Protein AF-A0A060CBN5-F1 (afdb_monomer_lite)

Sequence (90 aa):
MCWVAVDRGARLAGLREEHDLAREWQIAADEIHADICENAVDERGVFTQHYETDALDASCLLLPLLRFLPPSDPRIRKTVLAIADELTED

pLDDT: mean 97.37, std 3.0, range [75.81, 98.69]

Organism: NCBI:txid671175

Radius of gyration: 15.01 Å; chains: 1; bounding box: 39×25×40 Å

Foldseek 3Di:
DVLLVLQVVLVVCVVVVVPVSSVVSVVVSVVVLVCCCPFQADPVLEGAPDGPDPHADPCLLCCCVSPSDPCPPPRNVVNVVCCVVPVDDD

InterPro domains:
  IPR008928 Six-hairpin glycosidase superfamily [SSF48208] (1-89)
  IPR011613 GH15-like domain [PF00723] (1-90)
  IPR012341 Six-hairpin glycosidase-like superfamily [G3DSA:1.50.10.10] (1-90)

Structure (mmCIF, N/CA/C/O backbone):
data_AF-A0A060CBN5-F1
#
_entry.id   AF-A0A060CBN5-F1
#
loop_
_atom_site.group_PDB
_atom_site.id
_atom_site.type_symbol
_atom_site.label_atom_id
_atom_site.label_alt_id
_atom_site.label_comp_id
_atom_site.label_asym_id
_atom_site.label_entity_id
_atom_site.label_seq_id
_atom_site.pdbx_PDB_ins_code
_atom_site.Cartn_x
_atom_site.Cartn_y
_atom_site.Cartn_z
_atom_site.occupancy
_atom_site.B_iso_or_equiv
_atom_site.auth_seq_id
_atom_site.auth_comp_id
_atom_site.auth_asym_id
_atom_site.auth_atom_id
_atom_site.pdbx_PDB_model_num
ATOM 1 N N . MET A 1 1 ? -4.625 3.314 -4.334 1.00 85.12 1 MET A N 1
ATOM 2 C CA . MET A 1 1 ? -4.745 2.630 -5.651 1.00 85.12 1 MET A CA 1
ATOM 3 C C . MET A 1 1 ? -3.624 2.958 -6.640 1.00 85.12 1 MET A C 1
ATOM 5 O O . MET A 1 1 ? -3.327 2.098 -7.458 1.00 85.12 1 MET A O 1
ATOM 9 N N . CYS A 1 2 ? -2.977 4.130 -6.585 1.00 94.75 2 CYS A N 1
ATOM 10 C CA . CYS A 1 2 ? -1.907 4.499 -7.528 1.00 94.75 2 CYS A CA 1
ATOM 11 C C . CYS A 1 2 ? -0.767 3.469 -7.600 1.00 94.75 2 CYS A C 1
ATOM 13 O O . CYS A 1 2 ? -0.403 3.062 -8.698 1.00 94.75 2 CYS A O 1
ATOM 15 N N . TRP A 1 3 ? -0.305 2.962 -6.447 1.00 97.81 3 TRP A N 1
ATOM 16 C CA . TRP A 1 3 ? 0.709 1.898 -6.366 1.00 97.81 3 TRP A CA 1
ATOM 17 C C . TRP A 1 3 ? 0.405 0.696 -7.270 1.00 97.81 3 TRP A C 1
ATOM 19 O O . TRP A 1 3 ? 1.249 0.226 -8.021 1.00 97.81 3 TRP A O 1
ATOM 29 N N . VAL A 1 4 ? -0.842 0.222 -7.238 1.00 97.56 4 VAL A N 1
ATOM 30 C CA . VAL A 1 4 ? -1.281 -0.935 -8.021 1.00 97.56 4 VAL A CA 1
ATOM 31 C C . VAL A 1 4 ? -1.098 -0.702 -9.522 1.00 97.56 4 VAL A C 1
ATOM 33 O O . VAL A 1 4 ? -0.746 -1.633 -10.248 1.00 97.56 4 VAL A O 1
ATOM 36 N N . ALA A 1 5 ? -1.385 0.513 -9.992 1.00 97.56 5 ALA A N 1
ATOM 37 C CA . ALA A 1 5 ? -1.280 0.850 -11.403 1.00 97.56 5 ALA A CA 1
ATOM 38 C C . ALA A 1 5 ? 0.184 0.819 -11.856 1.00 97.56 5 ALA A C 1
ATOM 40 O O . ALA A 1 5 ? 0.484 0.196 -12.874 1.00 97.56 5 ALA A O 1
ATOM 41 N N . VAL A 1 6 ? 1.086 1.418 -11.074 1.00 97.81 6 VAL A N 1
ATOM 42 C CA . VAL A 1 6 ? 2.517 1.453 -11.404 1.00 97.81 6 VAL A CA 1
ATOM 43 C C . VAL A 1 6 ? 3.193 0.088 -11.246 1.00 97.81 6 VAL A C 1
ATOM 45 O O . VAL A 1 6 ? 3.901 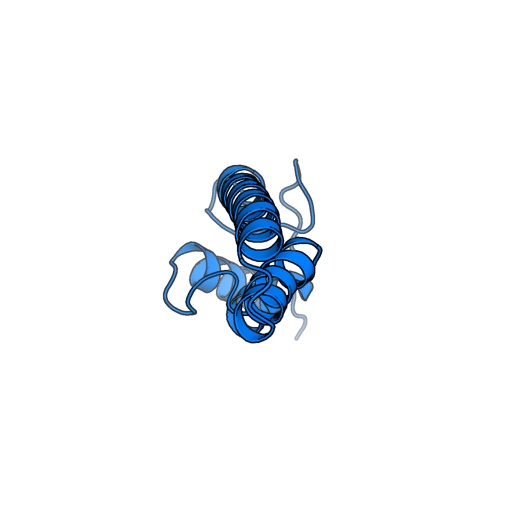-0.316 -12.159 1.00 97.81 6 VAL A O 1
ATOM 48 N N . ASP A 1 7 ? 2.886 -0.694 -10.201 1.00 98.38 7 ASP A N 1
ATOM 49 C CA . ASP A 1 7 ? 3.411 -2.064 -10.015 1.00 98.38 7 ASP A CA 1
ATOM 50 C C . ASP A 1 7 ? 3.042 -2.976 -11.196 1.00 98.38 7 ASP A C 1
ATOM 52 O O . ASP A 1 7 ? 3.877 -3.658 -11.793 1.00 98.38 7 ASP A O 1
ATOM 56 N N . ARG A 1 8 ? 1.766 -2.971 -11.590 1.00 98.25 8 ARG A N 1
ATOM 57 C CA . ARG A 1 8 ? 1.287 -3.817 -12.696 1.00 98.25 8 ARG A CA 1
ATOM 58 C C . ARG A 1 8 ? 1.773 -3.306 -14.038 1.00 98.25 8 ARG A C 1
ATOM 60 O O . ARG A 1 8 ? 2.047 -4.104 -14.933 1.00 98.25 8 ARG A O 1
ATOM 67 N N . GLY A 1 9 ? 1.895 -1.994 -14.162 1.00 98.06 9 GLY A N 1
ATOM 68 C CA . GLY A 1 9 ? 2.467 -1.344 -15.319 1.00 98.06 9 GLY A CA 1
ATOM 69 C C . GLY A 1 9 ? 3.944 -1.690 -15.527 1.00 98.06 9 GLY A C 1
ATOM 70 O O . GLY A 1 9 ? 4.316 -2.059 -16.636 1.00 98.06 9 GLY A O 1
ATOM 71 N N . ALA A 1 10 ? 4.756 -1.684 -14.464 1.00 98.44 10 ALA A N 1
ATOM 72 C CA . ALA A 1 10 ? 6.160 -2.091 -14.505 1.00 98.44 10 ALA A CA 1
ATOM 73 C C . ALA A 1 10 ? 6.303 -3.541 -14.996 1.00 98.44 10 ALA A C 1
ATOM 75 O O . ALA A 1 10 ? 7.087 -3.836 -15.901 1.00 98.44 10 ALA A O 1
ATOM 76 N N . ARG A 1 11 ? 5.462 -4.447 -14.476 1.00 98.06 11 ARG A N 1
ATOM 77 C CA . ARG A 1 11 ? 5.400 -5.845 -14.939 1.00 98.06 11 ARG A CA 1
ATOM 78 C C . ARG A 1 11 ? 4.996 -5.946 -16.406 1.00 98.06 11 ARG A C 1
ATOM 80 O O . ARG A 1 11 ? 5.594 -6.723 -17.146 1.00 98.06 11 ARG A O 1
ATOM 87 N N . LEU A 1 12 ? 3.996 -5.174 -16.834 1.00 98.56 12 LEU A N 1
ATOM 88 C CA . LEU A 1 12 ? 3.554 -5.155 -18.227 1.00 98.56 12 LEU A CA 1
ATOM 89 C C . LEU A 1 12 ? 4.661 -4.656 -19.162 1.00 98.56 12 LEU A C 1
ATOM 91 O O . LEU A 1 12 ? 4.895 -5.290 -20.186 1.00 98.56 12 LEU A O 1
ATOM 95 N N . ALA A 1 13 ? 5.361 -3.576 -18.808 1.00 98.56 13 ALA A N 1
ATOM 96 C CA . ALA A 1 13 ? 6.506 -3.074 -19.565 1.00 98.56 13 ALA A CA 1
ATOM 97 C C . ALA A 1 13 ? 7.608 -4.141 -19.678 1.00 98.56 13 ALA A C 1
ATOM 99 O O . ALA A 1 13 ? 8.103 -4.399 -20.772 1.00 98.56 13 ALA A O 1
ATOM 100 N N . GLY A 1 14 ? 7.900 -4.861 -18.587 1.00 98.44 14 GLY A N 1
ATOM 101 C CA . GLY A 1 14 ? 8.837 -5.988 -18.600 1.00 98.44 14 GLY A CA 1
ATOM 102 C C . GLY A 1 14 ? 8.419 -7.119 -19.549 1.00 98.44 14 GLY A C 1
ATOM 103 O O . GLY A 1 14 ? 9.250 -7.627 -20.295 1.00 98.44 14 GLY A O 1
ATOM 104 N N . LEU A 1 15 ? 7.127 -7.469 -19.585 1.00 98.44 15 LEU A N 1
ATOM 105 C CA . LEU A 1 15 ? 6.576 -8.452 -20.534 1.00 98.44 15 LEU A CA 1
ATOM 106 C C . LEU A 1 15 ? 6.634 -7.988 -21.996 1.00 98.44 15 LEU A C 1
ATOM 108 O O . LEU A 1 15 ? 6.551 -8.817 -22.899 1.00 98.44 15 LEU A O 1
ATOM 112 N N . ARG A 1 16 ? 6.734 -6.677 -22.233 1.00 98.44 16 ARG A N 1
ATOM 113 C CA . ARG A 1 16 ? 6.898 -6.084 -23.566 1.00 98.44 16 ARG A CA 1
ATOM 114 C C . ARG A 1 16 ? 8.358 -5.828 -23.939 1.00 98.44 16 ARG A C 1
ATOM 116 O O . ARG A 1 16 ? 8.587 -5.237 -24.986 1.00 98.44 16 ARG A O 1
ATOM 123 N N . GLU A 1 17 ? 9.306 -6.260 -23.105 1.00 98.31 17 GLU A N 1
ATOM 124 C CA . GLU A 1 17 ? 10.749 -6.029 -23.280 1.00 98.31 17 GLU A CA 1
ATOM 125 C C . GLU A 1 17 ? 11.149 -4.535 -23.226 1.00 98.31 17 GLU A C 1
ATOM 127 O O . GLU A 1 17 ? 12.264 -4.156 -23.577 1.00 98.31 17 GLU A O 1
ATOM 132 N N . GLU A 1 18 ? 10.273 -3.677 -22.688 1.00 98.62 18 GLU A N 1
ATOM 133 C CA . GLU A 1 18 ? 10.508 -2.243 -22.455 1.00 98.62 18 GLU A CA 1
ATOM 134 C C . GLU A 1 18 ? 11.237 -2.041 -21.113 1.00 98.62 18 GLU A C 1
ATOM 136 O O . GLU A 1 18 ? 10.687 -1.521 -20.138 1.0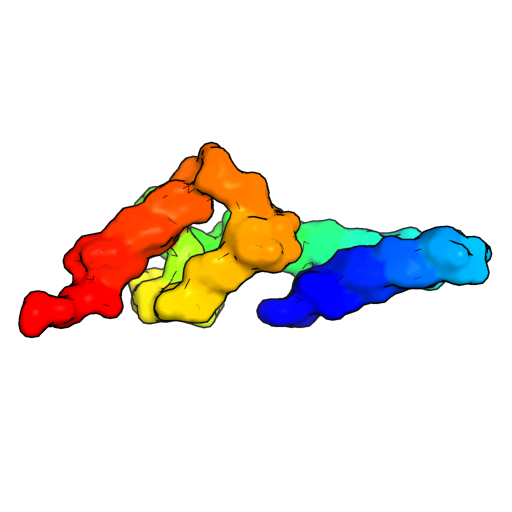0 98.62 18 GLU A O 1
ATOM 141 N N . HIS A 1 19 ? 12.472 -2.540 -21.018 1.00 98.25 19 HIS A N 1
ATOM 142 C CA . HIS A 1 19 ? 13.178 -2.706 -19.740 1.00 98.25 19 HIS A CA 1
ATOM 143 C C . HIS A 1 19 ? 13.475 -1.404 -18.983 1.00 98.25 19 HIS A C 1
ATOM 145 O O . HIS A 1 19 ? 13.466 -1.409 -17.749 1.00 98.25 19 HIS A O 1
ATOM 151 N N . ASP A 1 20 ? 13.735 -0.303 -19.689 1.00 98.44 20 ASP A N 1
ATOM 152 C CA . ASP A 1 20 ? 14.002 0.988 -19.047 1.00 98.44 20 ASP A CA 1
ATOM 153 C C . ASP A 1 20 ? 12.725 1.562 -18.423 1.00 98.44 20 ASP A C 1
ATOM 155 O O . ASP A 1 20 ? 12.733 1.946 -17.253 1.00 98.44 20 ASP A O 1
ATOM 159 N N . LEU A 1 21 ? 11.601 1.496 -19.147 1.00 98.31 21 LEU A N 1
ATOM 160 C CA . LEU A 1 21 ? 10.290 1.905 -18.638 1.00 98.31 21 LEU A CA 1
ATOM 161 C C . LEU A 1 21 ? 9.838 1.021 -17.468 1.00 98.31 21 LEU A C 1
ATOM 163 O O . LEU A 1 21 ? 9.319 1.517 -16.470 1.00 98.31 21 LEU A O 1
ATOM 167 N N . ALA A 1 22 ? 10.075 -0.293 -17.560 1.00 98.69 22 ALA A N 1
ATOM 168 C CA . ALA A 1 22 ? 9.791 -1.225 -16.473 1.00 98.69 22 ALA A CA 1
ATOM 169 C C . ALA A 1 22 ? 10.550 -0.849 -15.194 1.00 98.69 22 ALA A C 1
ATOM 171 O O . ALA A 1 22 ? 9.975 -0.877 -14.108 1.00 98.69 22 ALA A O 1
ATOM 172 N N . ARG A 1 23 ? 11.827 -0.467 -15.320 1.00 98.69 23 ARG A N 1
ATOM 173 C CA . ARG A 1 23 ? 12.652 -0.039 -14.186 1.00 98.69 23 ARG A CA 1
ATOM 174 C C . ARG A 1 23 ? 12.165 1.277 -13.594 1.00 98.69 23 ARG A C 1
ATOM 176 O O . ARG A 1 23 ? 12.046 1.367 -12.378 1.00 98.69 23 ARG A O 1
ATOM 183 N N . GLU A 1 24 ? 11.877 2.267 -14.432 1.00 98.50 24 GLU A N 1
ATOM 184 C CA . GLU A 1 24 ? 11.356 3.565 -13.993 1.00 98.50 24 GLU A CA 1
ATOM 185 C C . GLU A 1 24 ? 10.064 3.396 -13.184 1.00 9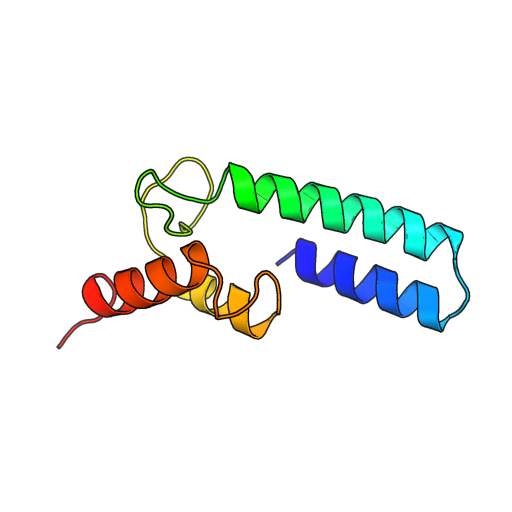8.50 24 GLU A C 1
ATOM 187 O O . GLU A 1 24 ? 9.936 3.919 -12.078 1.00 98.50 24 GLU A O 1
ATOM 192 N N . TRP A 1 25 ? 9.124 2.600 -13.694 1.00 98.56 25 TRP A N 1
ATOM 193 C CA . TRP A 1 25 ? 7.849 2.384 -13.014 1.00 98.56 25 TRP A CA 1
ATOM 194 C C . TRP A 1 25 ? 7.992 1.524 -11.764 1.00 98.56 25 TRP A C 1
ATOM 196 O O . TRP A 1 25 ? 7.247 1.734 -10.809 1.00 98.56 25 TRP A O 1
ATOM 206 N N . GLN A 1 26 ? 8.945 0.587 -11.740 1.00 98.62 26 GLN A N 1
ATOM 207 C CA . GLN A 1 26 ? 9.235 -0.176 -10.530 1.00 98.62 26 GLN A CA 1
ATOM 208 C C . GLN A 1 26 ? 9.787 0.729 -9.426 1.00 98.62 26 GLN A C 1
ATOM 210 O O . GLN A 1 26 ? 9.334 0.613 -8.296 1.00 98.62 26 GLN A O 1
ATOM 215 N N . ILE A 1 27 ? 10.681 1.672 -9.747 1.00 98.62 27 ILE A N 1
ATOM 216 C CA . ILE A 1 27 ? 11.185 2.657 -8.775 1.00 98.62 27 ILE A CA 1
ATOM 217 C C . ILE A 1 27 ? 10.022 3.463 -8.187 1.00 98.62 27 ILE A C 1
ATOM 219 O O . ILE A 1 27 ? 9.882 3.534 -6.971 1.00 98.62 27 ILE A O 1
ATOM 223 N N . ALA A 1 28 ? 9.131 3.987 -9.033 1.00 98.38 28 ALA A N 1
ATOM 224 C CA . ALA A 1 28 ? 7.953 4.714 -8.561 1.00 98.38 28 ALA A CA 1
ATOM 225 C C . ALA A 1 28 ? 7.014 3.832 -7.710 1.00 98.38 28 ALA A C 1
ATOM 227 O O . ALA A 1 28 ? 6.437 4.293 -6.724 1.00 98.38 28 ALA A O 1
ATOM 228 N N . ALA A 1 29 ? 6.846 2.555 -8.071 1.00 98.62 29 ALA A N 1
ATOM 229 C CA . ALA A 1 29 ? 6.068 1.608 -7.279 1.00 98.62 29 ALA A CA 1
ATOM 230 C C . ALA A 1 29 ? 6.708 1.361 -5.905 1.00 98.62 29 ALA A C 1
ATOM 232 O O . ALA A 1 29 ? 5.991 1.342 -4.906 1.00 98.62 29 ALA A O 1
ATOM 233 N N . ASP A 1 30 ? 8.028 1.209 -5.841 1.00 98.62 30 ASP A N 1
ATOM 234 C CA . ASP A 1 30 ? 8.765 0.983 -4.597 1.00 98.62 30 ASP A CA 1
ATOM 235 C C . ASP A 1 30 ? 8.705 2.218 -3.684 1.00 98.62 30 ASP A C 1
ATOM 237 O O . ASP A 1 30 ? 8.457 2.084 -2.486 1.00 98.62 30 ASP A O 1
ATOM 241 N N . GLU A 1 31 ? 8.832 3.423 -4.249 1.00 98.56 31 GLU A N 1
ATOM 242 C CA . GLU A 1 31 ? 8.703 4.692 -3.519 1.00 98.56 31 GLU A CA 1
ATOM 243 C C . GLU A 1 31 ? 7.311 4.855 -2.897 1.00 98.56 31 GLU A C 1
ATOM 245 O O . GLU A 1 31 ? 7.189 5.109 -1.699 1.00 98.56 31 GLU A O 1
ATOM 250 N N . ILE A 1 32 ? 6.247 4.641 -3.681 1.00 98.44 32 ILE A N 1
ATOM 251 C CA . ILE A 1 32 ? 4.868 4.726 -3.177 1.00 98.44 32 ILE A CA 1
ATOM 252 C C . ILE A 1 32 ? 4.598 3.625 -2.139 1.00 98.44 32 ILE A C 1
ATOM 254 O O . ILE A 1 32 ? 3.869 3.851 -1.174 1.00 98.44 32 ILE A O 1
ATOM 258 N N . HIS A 1 33 ? 5.147 2.419 -2.331 1.00 98.50 33 HIS A N 1
ATOM 259 C CA . HIS A 1 33 ? 4.983 1.316 -1.378 1.00 98.50 33 HIS A CA 1
ATOM 260 C C . HIS A 1 33 ? 5.585 1.654 -0.019 1.00 98.50 33 HIS A C 1
ATOM 262 O O . HIS A 1 33 ? 4.915 1.484 1.003 1.00 98.50 33 HIS A O 1
ATOM 268 N N . ALA A 1 34 ? 6.826 2.148 -0.029 1.00 98.44 34 ALA A N 1
ATOM 269 C CA . ALA A 1 34 ? 7.555 2.535 1.167 1.00 98.44 34 ALA A CA 1
ATOM 270 C C . ALA A 1 34 ? 6.842 3.676 1.899 1.00 98.44 34 ALA A C 1
ATOM 272 O O . ALA A 1 34 ? 6.596 3.562 3.097 1.00 98.44 34 ALA A O 1
ATOM 273 N N . ASP A 1 35 ? 6.426 4.713 1.168 1.00 98.50 35 ASP A N 1
ATOM 274 C CA . ASP A 1 35 ? 5.709 5.861 1.727 1.00 98.50 35 ASP A CA 1
ATOM 275 C C . ASP A 1 35 ? 4.396 5.451 2.415 1.00 98.50 35 ASP A C 1
ATOM 277 O O . ASP A 1 35 ? 4.166 5.790 3.573 1.00 98.50 35 ASP A O 1
ATOM 281 N N . ILE A 1 36 ? 3.567 4.634 1.756 1.00 98.19 36 ILE A N 1
ATOM 282 C CA . ILE A 1 36 ? 2.318 4.134 2.354 1.00 98.19 36 ILE A CA 1
ATOM 283 C C . ILE A 1 36 ? 2.607 3.251 3.580 1.00 98.19 36 ILE A C 1
ATOM 285 O O . ILE A 1 36 ? 1.871 3.293 4.563 1.00 98.19 36 ILE A O 1
ATOM 289 N N . CYS A 1 37 ? 3.658 2.429 3.540 1.00 97.69 37 CYS A N 1
ATOM 290 C CA . CYS A 1 37 ? 4.023 1.556 4.657 1.00 97.69 37 CYS A CA 1
ATOM 291 C C . CYS A 1 37 ? 4.488 2.315 5.904 1.00 97.69 37 CYS A C 1
ATOM 293 O O . CYS A 1 37 ? 4.307 1.787 7.003 1.00 97.69 37 CYS A O 1
ATOM 295 N N . GLU A 1 38 ? 5.105 3.480 5.714 1.00 97.38 38 GLU A N 1
ATOM 296 C CA . GLU A 1 38 ? 5.609 4.360 6.770 1.00 97.38 38 GLU A CA 1
ATOM 297 C C . GLU A 1 38 ? 4.489 5.255 7.323 1.00 97.38 38 GLU A C 1
ATOM 299 O O . GL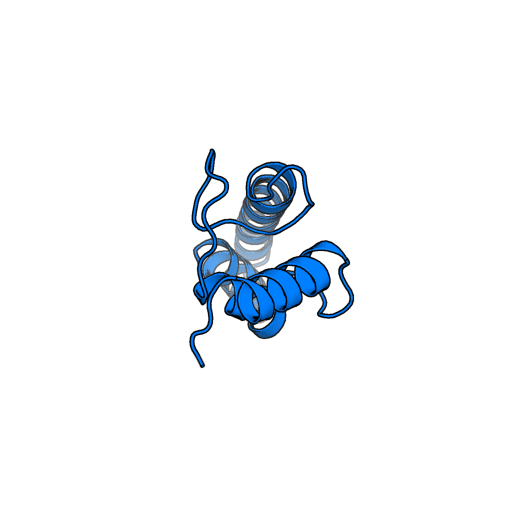U A 1 38 ? 4.329 5.366 8.534 1.00 97.38 38 GLU A O 1
ATOM 304 N N . ASN A 1 39 ? 3.688 5.858 6.437 1.00 98.00 39 ASN A N 1
ATOM 305 C CA . ASN A 1 39 ? 2.852 7.015 6.773 1.00 98.00 39 ASN A CA 1
ATOM 306 C C . ASN A 1 39 ? 1.345 6.724 6.854 1.00 98.00 39 ASN A C 1
ATOM 308 O O . ASN A 1 39 ? 0.590 7.545 7.371 1.00 98.00 39 ASN A O 1
ATOM 312 N N . ALA A 1 40 ? 0.879 5.584 6.336 1.00 97.88 40 ALA A N 1
ATOM 313 C CA . ALA A 1 40 ? -0.552 5.261 6.261 1.00 97.88 40 ALA A CA 1
ATOM 314 C C . ALA A 1 40 ? -1.041 4.347 7.394 1.00 97.88 40 ALA A C 1
ATOM 316 O O . ALA A 1 40 ? -2.095 3.722 7.256 1.00 97.88 40 ALA A O 1
ATOM 317 N N . VAL A 1 41 ? -0.255 4.198 8.462 1.00 98.12 41 VAL A N 1
ATOM 318 C CA . VAL A 1 41 ? -0.579 3.367 9.626 1.00 98.12 41 VAL A CA 1
ATOM 319 C C . VAL A 1 41 ? -0.660 4.218 10.888 1.00 98.12 41 VAL A C 1
ATOM 321 O O . VAL A 1 41 ? 0.165 5.104 11.090 1.00 98.12 41 VAL A O 1
ATOM 324 N N . ASP A 1 42 ? -1.637 3.930 11.745 1.00 97.69 42 ASP A N 1
ATOM 325 C CA . ASP A 1 42 ? -1.740 4.551 13.068 1.00 97.69 42 ASP A CA 1
ATOM 326 C C . ASP A 1 42 ? -0.732 3.952 14.072 1.00 97.69 42 ASP A C 1
ATOM 328 O O . ASP A 1 42 ? 0.007 3.003 13.781 1.00 97.69 42 ASP A O 1
ATOM 332 N N . GLU A 1 43 ? -0.742 4.455 15.308 1.00 97.19 43 GLU A N 1
ATOM 333 C CA . GLU A 1 43 ? 0.120 3.967 16.395 1.00 97.19 43 GLU A CA 1
ATOM 334 C C . GLU A 1 43 ? -0.101 2.481 16.743 1.00 97.19 43 GLU A C 1
ATOM 336 O O . GLU A 1 43 ? 0.789 1.812 17.280 1.00 97.19 43 GLU A O 1
ATOM 341 N N . ARG A 1 44 ? -1.276 1.921 16.421 1.00 97.19 44 ARG A N 1
ATOM 342 C CA . ARG A 1 44 ? -1.585 0.496 16.615 1.00 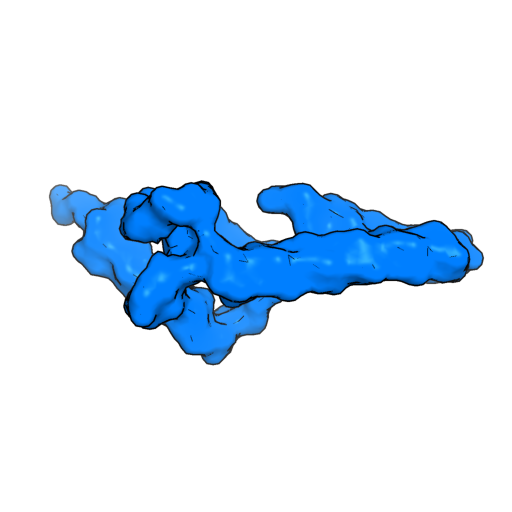97.19 44 ARG A CA 1
ATOM 343 C C . ARG A 1 44 ? -0.960 -0.358 15.509 1.00 97.19 44 ARG A C 1
ATOM 345 O O . ARG A 1 44 ? -0.839 -1.580 15.676 1.00 97.19 44 ARG A O 1
ATOM 352 N N . GLY A 1 45 ? -0.522 0.248 14.407 1.00 97.81 45 GLY A N 1
ATOM 353 C CA . GLY A 1 45 ? -0.062 -0.420 13.195 1.00 97.81 45 GLY A CA 1
ATOM 354 C C . GLY A 1 45 ? -1.222 -0.888 12.318 1.00 97.81 45 GLY A C 1
ATOM 355 O O . GLY A 1 45 ? -1.117 -1.949 11.698 1.00 97.81 45 GLY A O 1
ATOM 356 N N . VAL A 1 46 ? -2.333 -0.150 12.327 1.00 98.50 46 VAL A N 1
ATOM 357 C CA . VAL A 1 46 ? -3.514 -0.364 11.487 1.00 98.50 46 VAL A CA 1
ATOM 358 C C . VAL A 1 46 ? -3.488 0.644 10.343 1.00 98.50 46 VAL A C 1
ATOM 360 O O . VAL A 1 46 ? -3.324 1.833 10.579 1.00 98.50 46 VAL A O 1
ATOM 363 N N . PHE A 1 47 ? -3.662 0.181 9.103 1.00 98.56 47 PHE A N 1
ATOM 364 C CA . PHE A 1 47 ? -3.890 1.075 7.966 1.00 98.56 47 PHE A CA 1
ATOM 365 C C . PHE A 1 47 ? -5.146 1.930 8.147 1.00 98.56 47 PHE A C 1
ATOM 367 O O . PHE A 1 47 ? -6.209 1.390 8.463 1.00 98.56 47 PHE A O 1
ATOM 374 N N . THR A 1 48 ? -5.019 3.227 7.880 1.00 98.25 48 THR A N 1
ATOM 375 C CA . THR A 1 48 ? -6.082 4.224 8.055 1.00 98.25 48 THR A CA 1
ATOM 376 C C . THR A 1 48 ? -6.602 4.749 6.715 1.00 98.25 48 THR A C 1
ATOM 378 O O . THR A 1 48 ? -6.060 4.450 5.648 1.00 98.25 48 THR A O 1
ATOM 381 N N . GLN A 1 49 ? -7.705 5.502 6.757 1.00 97.88 49 GLN A N 1
ATOM 382 C CA . GLN A 1 49 ? -8.418 5.989 5.571 1.00 97.88 49 GLN A CA 1
ATOM 383 C C . GLN A 1 49 ? -7.548 6.865 4.656 1.00 97.88 49 GLN A C 1
ATOM 385 O O . GLN A 1 49 ? -7.629 6.775 3.428 1.00 97.88 49 GLN A O 1
ATOM 390 N N . HIS A 1 50 ? -6.745 7.740 5.254 1.00 97.12 50 HIS A N 1
ATOM 391 C CA . HIS A 1 50 ? -5.789 8.610 4.580 1.00 97.12 50 HIS A CA 1
ATOM 392 C C . HIS A 1 50 ? -4.654 8.961 5.550 1.00 97.12 50 HIS A C 1
ATOM 394 O O . HIS A 1 50 ? -4.641 8.507 6.689 1.00 97.12 50 HIS A O 1
ATOM 400 N N . TYR A 1 51 ? -3.677 9.751 5.113 1.00 97.56 51 TYR A N 1
ATOM 401 C CA . TYR A 1 51 ? -2.564 10.131 5.988 1.00 97.56 51 TYR A CA 1
ATOM 402 C C . TYR A 1 51 ? -3.034 11.080 7.089 1.00 97.56 51 TYR A C 1
ATOM 404 O O . TYR A 1 51 ? -3.993 11.826 6.889 1.00 97.56 51 TYR A O 1
ATOM 412 N N . GLU A 1 52 ? -2.336 11.069 8.224 1.00 96.06 52 GLU A N 1
ATOM 413 C CA . GLU A 1 52 ? -2.588 11.991 9.342 1.00 96.06 52 GLU A CA 1
ATOM 414 C C . GLU A 1 52 ? -4.006 11.858 9.945 1.00 96.06 52 GLU A C 1
ATOM 416 O O . GLU A 1 52 ? -4.605 12.834 10.393 1.00 96.06 52 GLU A O 1
ATOM 421 N N . THR A 1 53 ? -4.563 10.643 9.953 1.00 97.19 53 THR A N 1
ATOM 422 C CA . THR A 1 53 ? -5.820 10.312 10.643 1.00 97.19 53 THR A CA 1
ATOM 423 C C . THR A 1 53 ? -5.757 8.915 11.246 1.00 97.19 53 THR A C 1
ATOM 425 O O . THR A 1 53 ? -5.058 8.052 10.718 1.00 97.19 53 THR A O 1
ATOM 428 N N . ASP A 1 54 ? -6.564 8.689 12.284 1.00 96.44 54 ASP A N 1
ATOM 429 C CA . ASP A 1 54 ? -6.790 7.378 12.909 1.00 96.44 54 ASP A CA 1
ATOM 430 C C . ASP A 1 54 ? -8.102 6.723 12.431 1.00 96.44 54 ASP A C 1
ATOM 432 O O . ASP A 1 54 ? -8.490 5.652 12.901 1.00 96.44 54 ASP A O 1
ATOM 436 N N . ALA A 1 55 ? -8.826 7.370 11.510 1.00 97.81 55 ALA A N 1
ATOM 437 C CA . ALA A 1 55 ? -10.092 6.860 10.994 1.00 97.81 55 ALA A CA 1
ATOM 438 C C . ALA A 1 55 ? -9.891 5.578 10.167 1.00 97.81 55 ALA A C 1
ATOM 440 O O . ALA A 1 55 ? -9.037 5.521 9.277 1.00 97.81 55 ALA A O 1
ATOM 441 N N . LEU A 1 56 ? -10.722 4.564 10.425 1.00 98.06 56 LEU A N 1
ATOM 442 C CA . LEU A 1 56 ? -10.760 3.323 9.650 1.00 98.06 56 LEU A CA 1
ATOM 443 C C . LEU A 1 56 ? -11.552 3.495 8.350 1.00 98.06 56 LEU A C 1
ATOM 445 O O . LEU A 1 56 ? -12.511 4.263 8.283 1.00 98.06 56 LEU A O 1
ATOM 449 N N . ASP A 1 57 ? -11.194 2.711 7.333 1.00 97.88 57 ASP A N 1
ATOM 450 C CA . ASP A 1 57 ? -11.941 2.622 6.079 1.00 97.88 57 ASP A CA 1
ATOM 451 C C . ASP A 1 57 ? -11.923 1.188 5.531 1.00 97.88 57 ASP A C 1
ATOM 453 O O . ASP A 1 57 ? -10.876 0.542 5.433 1.00 97.88 57 ASP A O 1
ATOM 457 N N . ALA A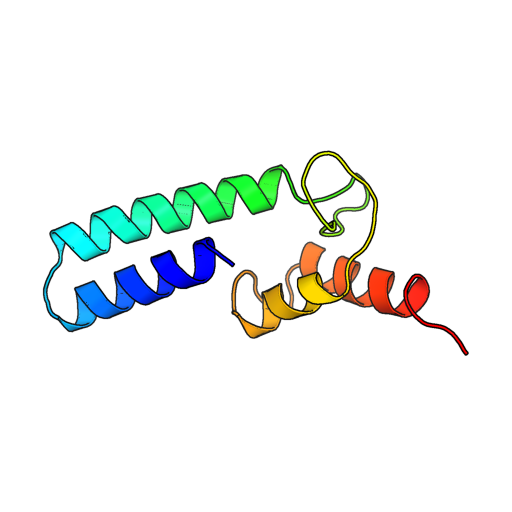 1 58 ? -13.093 0.677 5.140 1.00 97.56 58 ALA A N 1
ATOM 458 C CA . ALA A 1 58 ? -13.240 -0.684 4.625 1.00 97.56 58 ALA A CA 1
ATOM 459 C C . ALA A 1 58 ? -12.454 -0.928 3.321 1.00 97.56 58 ALA A C 1
ATOM 461 O O . ALA A 1 58 ? -12.105 -2.069 3.011 1.00 97.56 58 ALA A O 1
ATOM 462 N N . SER A 1 59 ? -12.129 0.118 2.553 1.00 97.19 59 SER A N 1
ATOM 463 C CA . SER A 1 59 ? -11.316 -0.000 1.338 1.00 97.19 59 SER A CA 1
ATOM 464 C C . SER A 1 59 ? -9.896 -0.507 1.616 1.00 97.19 59 SER A C 1
ATOM 466 O O . SER A 1 59 ? -9.299 -1.135 0.736 1.00 97.19 59 SER A O 1
ATOM 468 N N . CYS A 1 60 ? -9.378 -0.361 2.843 1.00 97.81 60 CYS A N 1
ATOM 469 C CA . CYS A 1 60 ? -8.098 -0.941 3.256 1.00 97.81 60 CYS A CA 1
ATOM 470 C C . CYS A 1 60 ? -8.097 -2.483 3.196 1.00 97.81 60 CYS A C 1
ATOM 472 O O . CYS A 1 60 ? -7.036 -3.090 3.031 1.00 97.81 60 CYS A O 1
ATOM 474 N N . LEU A 1 61 ? -9.266 -3.141 3.207 1.00 97.88 61 LEU A N 1
ATOM 475 C CA . LEU A 1 61 ? -9.383 -4.591 2.984 1.00 97.88 61 LEU A CA 1
ATOM 476 C C . LEU A 1 61 ? -8.960 -5.025 1.568 1.00 97.88 61 LEU A C 1
ATOM 478 O O . LEU A 1 61 ? -8.723 -6.209 1.323 1.00 97.88 61 LEU A O 1
ATOM 482 N N . LEU A 1 62 ? -8.810 -4.086 0.626 1.00 98.06 62 LEU A N 1
ATOM 483 C CA . LEU A 1 62 ? -8.275 -4.370 -0.705 1.00 98.06 62 LEU A CA 1
ATOM 484 C C . LEU A 1 62 ? -6.754 -4.576 -0.713 1.00 98.06 62 LEU A C 1
ATOM 486 O O . LEU A 1 62 ? -6.250 -5.222 -1.632 1.00 98.06 62 LEU A O 1
ATOM 490 N N . LEU A 1 63 ? -6.013 -4.069 0.279 1.00 98.19 63 LEU A N 1
ATOM 491 C CA . LEU A 1 63 ? -4.548 -4.176 0.341 1.00 98.19 63 LEU A CA 1
ATOM 492 C C . LEU A 1 63 ? -4.035 -5.626 0.185 1.00 98.19 63 LEU A C 1
ATOM 494 O O . LEU A 1 63 ? -3.213 -5.858 -0.710 1.00 98.19 63 LEU A O 1
ATOM 498 N N . PRO A 1 64 ? -4.526 -6.629 0.948 1.00 97.81 64 PRO A N 1
ATOM 499 C CA . PRO A 1 64 ? -4.091 -8.014 0.762 1.00 97.81 64 PRO A CA 1
ATOM 500 C C . PRO A 1 64 ? -4.580 -8.623 -0.556 1.00 97.81 64 PRO A C 1
ATOM 502 O O . PRO A 1 64 ? -3.856 -9.393 -1.188 1.00 97.81 64 PRO A O 1
ATOM 505 N N . LEU A 1 65 ? -5.784 -8.263 -1.015 1.00 97.44 65 LEU A N 1
ATOM 506 C CA . LEU A 1 65 ? -6.361 -8.788 -2.260 1.00 97.44 65 LEU A CA 1
ATOM 507 C C . LEU A 1 65 ? -5.587 -8.313 -3.493 1.00 97.44 65 LEU A C 1
ATOM 509 O O . LEU A 1 65 ? -5.429 -9.042 -4.472 1.00 97.44 65 LEU A O 1
ATOM 513 N N . LEU A 1 66 ? -5.064 -7.091 -3.430 1.00 97.25 66 LEU A N 1
ATOM 514 C CA . LEU A 1 66 ? -4.268 -6.477 -4.484 1.00 97.25 66 LEU A CA 1
ATOM 515 C C . LEU A 1 66 ? -2.773 -6.791 -4.369 1.00 97.25 66 LEU A C 1
ATOM 517 O O . LEU A 1 66 ? -2.016 -6.349 -5.237 1.00 97.25 66 LEU A O 1
ATOM 521 N N . ARG A 1 67 ? -2.379 -7.596 -3.370 1.00 97.06 67 ARG A N 1
ATOM 522 C CA . ARG A 1 67 ? -0.996 -7.989 -3.063 1.00 97.06 67 ARG A CA 1
ATOM 523 C C . ARG A 1 67 ? -0.091 -6.802 -2.722 1.00 97.06 67 ARG A C 1
ATOM 525 O O . ARG A 1 67 ? 1.102 -6.863 -2.994 1.00 97.06 67 ARG A O 1
ATOM 532 N N . PHE A 1 68 ? -0.657 -5.748 -2.130 1.00 98.31 68 PHE A N 1
ATOM 533 C CA . PHE A 1 68 ? 0.122 -4.627 -1.597 1.00 98.31 68 PHE A CA 1
ATOM 534 C C . PHE A 1 68 ? 1.048 -5.101 -0.470 1.00 98.31 68 PHE A C 1
ATOM 536 O O . PHE A 1 68 ? 2.236 -4.803 -0.459 1.00 98.31 68 PHE A O 1
ATOM 543 N N . LEU A 1 69 ? 0.517 -5.921 0.437 1.00 98.25 69 LEU A N 1
ATOM 544 C CA . LEU A 1 69 ? 1.276 -6.662 1.442 1.00 98.25 69 LEU A CA 1
ATOM 545 C C . LEU A 1 69 ? 0.736 -8.095 1.531 1.00 98.25 69 LEU A C 1
ATOM 547 O O . LEU A 1 69 ? -0.424 -8.335 1.171 1.00 98.25 69 LEU A O 1
ATOM 551 N N . PRO A 1 70 ? 1.549 -9.068 1.981 1.00 97.94 70 PRO A N 1
ATOM 552 C CA . PRO A 1 70 ? 1.074 -10.432 2.146 1.00 97.94 70 PRO A CA 1
ATOM 553 C C . PRO A 1 70 ? -0.034 -10.492 3.213 1.00 97.94 70 PRO A C 1
ATOM 555 O O . PRO A 1 70 ? 0.033 -9.760 4.201 1.00 97.94 70 PRO A O 1
ATOM 558 N N . PRO A 1 71 ? -1.017 -11.405 3.091 1.00 97.12 71 PRO A N 1
ATOM 559 C CA . PRO A 1 71 ? -2.076 -11.564 4.093 1.00 97.12 71 PRO A CA 1
ATOM 560 C C . PRO A 1 71 ? -1.573 -11.858 5.516 1.00 97.12 71 PRO A C 1
ATOM 562 O O . PRO A 1 71 ? -2.291 -11.627 6.482 1.00 97.12 71 PRO A O 1
ATOM 565 N N . SER A 1 72 ? -0.351 -12.383 5.649 1.00 97.56 72 SER A N 1
ATOM 566 C CA . SER A 1 72 ? 0.306 -12.660 6.928 1.00 97.56 72 SER A CA 1
ATOM 567 C C . SER A 1 72 ? 1.050 -11.460 7.527 1.00 97.56 72 SER A C 1
ATOM 569 O O . SER A 1 72 ? 1.600 -11.598 8.618 1.00 97.56 72 SER A O 1
ATOM 571 N N . ASP A 1 73 ? 1.126 -10.316 6.835 1.00 98.56 73 ASP A N 1
ATOM 572 C CA . ASP A 1 73 ? 1.751 -9.110 7.387 1.00 98.56 73 ASP A CA 1
ATOM 573 C C . ASP A 1 73 ? 0.986 -8.674 8.654 1.00 98.56 73 ASP A C 1
ATOM 575 O O . ASP A 1 73 ? -0.250 -8.592 8.629 1.00 98.56 73 ASP A O 1
ATOM 579 N N . PRO A 1 74 ? 1.680 -8.397 9.775 1.00 98.44 74 PRO A N 1
ATOM 580 C CA . PRO A 1 74 ? 1.028 -7.985 11.012 1.00 98.44 74 PRO A CA 1
ATOM 581 C C . PRO A 1 74 ? 0.117 -6.764 10.855 1.00 98.44 74 PRO A C 1
ATOM 583 O O . PRO A 1 74 ? -0.936 -6.735 11.489 1.00 98.44 74 PRO A O 1
ATOM 586 N N . ARG A 1 75 ? 0.479 -5.792 10.005 1.00 98.50 75 ARG A N 1
ATOM 587 C CA . ARG A 1 75 ? -0.335 -4.593 9.743 1.00 98.50 75 ARG A CA 1
ATOM 588 C C . ARG A 1 75 ? -1.637 -4.962 9.045 1.00 98.50 75 ARG A C 1
ATOM 590 O O . ARG A 1 75 ? -2.701 -4.541 9.474 1.00 98.50 75 ARG A O 1
ATOM 597 N N . ILE A 1 76 ? -1.571 -5.848 8.048 1.00 98.56 76 ILE A N 1
ATOM 598 C CA . ILE A 1 76 ? -2.761 -6.363 7.356 1.00 98.56 76 ILE A CA 1
ATOM 599 C C . ILE A 1 76 ? -3.693 -7.084 8.328 1.00 98.56 76 ILE A C 1
ATOM 601 O O . ILE A 1 76 ? -4.888 -6.794 8.362 1.00 98.56 76 ILE A O 1
ATOM 605 N N . ARG A 1 77 ? -3.163 -8.005 9.142 1.00 98.50 77 ARG A N 1
ATOM 606 C CA . ARG A 1 77 ? -3.988 -8.747 10.103 1.00 98.50 77 ARG A CA 1
ATOM 607 C C . ARG A 1 77 ? -4.653 -7.811 11.114 1.00 98.50 77 ARG A C 1
ATOM 609 O O . ARG A 1 77 ? -5.831 -7.992 11.403 1.00 98.50 77 ARG A O 1
ATOM 616 N N . LYS A 1 78 ? -3.915 -6.825 11.631 1.00 98.50 78 LYS A N 1
ATOM 617 C CA . LYS A 1 78 ? -4.452 -5.813 12.550 1.00 98.50 78 LYS A CA 1
ATOM 618 C C . LYS A 1 78 ? -5.555 -4.984 11.897 1.00 98.50 78 LYS A C 1
ATOM 620 O O . LYS A 1 78 ? -6.605 -4.840 12.502 1.00 98.50 78 LYS A O 1
ATOM 625 N N . THR A 1 79 ? -5.361 -4.522 10.661 1.00 98.56 79 THR A N 1
ATOM 626 C CA . THR A 1 79 ? -6.381 -3.770 9.916 1.00 98.56 79 THR A CA 1
ATOM 627 C C . THR A 1 79 ? -7.661 -4.565 9.707 1.00 98.56 79 THR A C 1
ATOM 629 O O . THR A 1 79 ? -8.742 -4.034 9.926 1.00 98.56 79 THR A O 1
ATOM 632 N N . VAL A 1 80 ? -7.560 -5.839 9.315 1.00 98.25 80 VAL A N 1
ATOM 633 C CA . VAL A 1 80 ? -8.746 -6.690 9.121 1.00 98.25 80 VAL A CA 1
ATOM 634 C C . VAL A 1 80 ? -9.535 -6.840 10.421 1.00 98.25 80 VAL A C 1
ATOM 636 O O . VAL A 1 80 ? -10.756 -6.732 10.395 1.00 98.25 80 VAL A O 1
ATOM 639 N N . LEU A 1 81 ? -8.845 -7.077 11.541 1.00 98.06 81 LEU A N 1
ATOM 640 C CA . LEU A 1 81 ? -9.491 -7.224 12.846 1.00 98.06 81 LEU A CA 1
ATOM 641 C C . LEU A 1 81 ? -10.105 -5.904 13.323 1.00 98.06 81 LEU A C 1
ATOM 643 O O . LEU A 1 81 ? -11.271 -5.896 13.680 1.00 98.06 81 LEU A O 1
ATOM 647 N N . ALA A 1 82 ? -9.379 -4.786 13.227 1.00 98.12 82 ALA A N 1
ATOM 648 C CA . ALA A 1 82 ? -9.901 -3.472 13.604 1.00 98.12 82 ALA A CA 1
ATOM 649 C C . ALA A 1 82 ? -11.165 -3.107 12.811 1.00 98.12 82 ALA A C 1
ATOM 651 O O . ALA A 1 82 ? -12.146 -2.656 13.384 1.00 98.12 82 ALA A O 1
ATOM 652 N N . ILE A 1 83 ? -11.189 -3.362 11.498 1.00 98.00 83 ILE A N 1
ATOM 653 C CA . ILE A 1 83 ? -12.387 -3.125 10.679 1.00 98.00 83 ILE A CA 1
ATOM 654 C C . ILE A 1 83 ? -13.542 -4.050 11.093 1.00 98.00 83 ILE A C 1
ATOM 656 O O . ILE A 1 83 ? -14.684 -3.605 11.122 1.00 98.00 83 ILE A O 1
ATOM 660 N N . ALA A 1 84 ? -13.265 -5.316 11.414 1.00 97.19 84 ALA A N 1
ATOM 661 C CA . ALA A 1 84 ? -14.288 -6.265 11.855 1.00 97.19 84 ALA A CA 1
ATOM 662 C C . ALA A 1 84 ? -14.830 -5.982 13.267 1.00 97.19 84 ALA A C 1
ATOM 664 O O . ALA A 1 84 ? -15.947 -6.382 13.563 1.00 97.19 84 ALA A O 1
ATOM 665 N N . ASP A 1 85 ? -14.045 -5.332 14.127 1.00 96.81 85 ASP A N 1
ATOM 666 C CA . ASP A 1 85 ? -14.432 -5.029 15.507 1.00 96.81 85 ASP A CA 1
ATOM 667 C C . ASP A 1 85 ? -15.052 -3.623 15.641 1.00 96.81 85 ASP A C 1
ATOM 669 O O . ASP A 1 85 ? -15.910 -3.405 16.493 1.00 96.81 85 ASP A O 1
ATOM 673 N N . GLU A 1 86 ? -14.619 -2.658 14.820 1.00 96.75 86 GLU A N 1
ATOM 674 C CA . GLU A 1 86 ? -14.915 -1.225 15.000 1.00 96.75 86 GLU A CA 1
ATOM 675 C C . GLU A 1 86 ? -15.706 -0.601 13.830 1.00 96.75 86 GLU A C 1
ATOM 677 O O . GLU A 1 86 ? -16.155 0.539 13.947 1.00 96.75 86 GLU A O 1
ATOM 682 N N . LEU A 1 87 ? -15.879 -1.303 12.698 1.00 95.38 87 LEU A N 1
ATOM 683 C CA . LEU A 1 87 ? -16.539 -0.774 11.488 1.00 95.38 87 LEU A CA 1
ATOM 684 C C . LEU A 1 87 ? -17.677 -1.678 10.969 1.00 95.38 87 LEU A C 1
ATOM 686 O O . LEU A 1 87 ? -18.005 -1.674 9.779 1.00 95.38 87 LEU A O 1
ATOM 690 N N . THR A 1 88 ? -18.294 -2.446 11.864 1.00 91.81 88 THR A N 1
ATOM 691 C CA . THR A 1 88 ? -19.490 -3.264 11.609 1.00 91.81 88 THR A CA 1
ATOM 692 C C . THR A 1 88 ? -20.569 -2.987 12.651 1.00 91.81 88 THR A C 1
ATOM 694 O O . THR A 1 88 ? -20.260 -2.678 13.796 1.00 91.81 88 THR A O 1
ATOM 697 N N . GLU A 1 89 ? -21.831 -3.118 12.247 1.00 87.88 89 GLU A N 1
ATOM 698 C CA . GLU A 1 89 ? -23.020 -2.992 13.103 1.00 87.88 89 GLU A CA 1
ATOM 699 C C . GLU A 1 89 ? -23.718 -4.363 13.194 1.00 87.88 89 GLU A C 1
ATOM 701 O O . GLU A 1 89 ? -23.664 -5.130 12.225 1.00 87.88 89 GLU A O 1
ATOM 706 N N . ASP A 1 90 ? -24.364 -4.649 14.330 1.00 75.81 90 ASP A N 1
ATOM 707 C CA . ASP A 1 90 ? -25.093 -5.905 14.611 1.00 75.81 90 ASP A CA 1
ATOM 708 C C . ASP A 1 90 ? -26.474 -6.003 13.925 1.00 75.81 90 ASP A C 1
ATOM 710 O O . ASP A 1 90 ? -27.207 -4.985 13.862 1.00 75.81 90 ASP A O 1
#

Secondary structure (DSSP, 8-state):
-HHHHHHHHHHHHHHTT-HHHHHHHHHHHHHHHHHHHHHSB-TTS-B-SSTT-----GGGGHHHHTTSS-TT-HHHHHHHHHHHHHS---